Protein AF-A0A1H8A1M0-F1 (afdb_monomer_lite)

Structure (mmCIF, N/CA/C/O backbone):
data_AF-A0A1H8A1M0-F1
#
_entry.id   AF-A0A1H8A1M0-F1
#
loop_
_atom_site.group_PDB
_atom_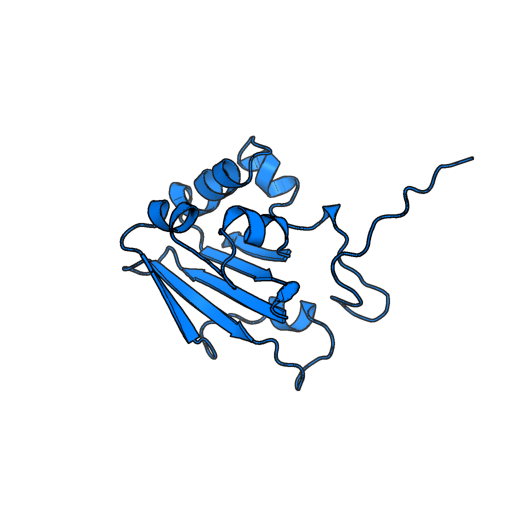site.id
_atom_site.type_symbol
_atom_site.label_atom_id
_atom_site.label_alt_id
_atom_site.label_comp_id
_atom_site.label_asym_id
_atom_site.label_entity_id
_atom_site.label_seq_id
_atom_site.pdbx_PDB_ins_code
_atom_site.Cartn_x
_atom_site.Cartn_y
_atom_site.Cartn_z
_atom_site.occupancy
_atom_site.B_iso_or_equiv
_atom_site.auth_seq_id
_atom_site.auth_comp_id
_atom_site.auth_asym_id
_atom_site.auth_atom_id
_atom_site.pdbx_PDB_model_num
ATOM 1 N N . MET A 1 1 ? -28.128 18.942 15.934 1.00 39.81 1 MET A N 1
ATOM 2 C CA . MET A 1 1 ? -27.815 17.501 15.975 1.00 39.81 1 MET A CA 1
ATOM 3 C C . MET A 1 1 ? -26.618 17.283 15.074 1.00 39.81 1 MET A C 1
ATOM 5 O O . MET A 1 1 ? -26.753 17.388 13.865 1.00 39.81 1 MET A O 1
ATOM 9 N N . THR A 1 2 ? -25.431 17.133 15.651 1.00 43.41 2 THR A N 1
ATOM 10 C CA . THR A 1 2 ? -24.206 16.860 14.895 1.00 43.41 2 THR A CA 1
ATOM 11 C C . THR A 1 2 ? -24.280 15.407 14.443 1.00 43.41 2 THR A C 1
ATOM 13 O O . THR A 1 2 ? -24.241 14.512 15.282 1.00 43.41 2 THR A O 1
ATOM 16 N N . ASN A 1 3 ? -24.449 15.165 13.141 1.00 46.09 3 ASN A N 1
ATOM 17 C CA . ASN A 1 3 ? -24.249 13.837 12.565 1.00 46.09 3 ASN A CA 1
ATOM 18 C C . ASN A 1 3 ? -22.784 13.462 12.815 1.00 46.09 3 ASN A C 1
ATOM 20 O O . ASN A 1 3 ? -21.896 13.921 12.100 1.00 46.09 3 ASN A O 1
ATOM 24 N N . GLN A 1 4 ? -22.514 12.685 13.864 1.00 50.25 4 GLN A N 1
ATOM 25 C CA . GLN A 1 4 ? -21.237 11.995 13.978 1.00 50.25 4 GLN A CA 1
ATOM 26 C C . GLN A 1 4 ? -21.218 10.959 12.859 1.00 50.25 4 GLN A C 1
ATOM 28 O O . GLN A 1 4 ? -21.911 9.946 12.933 1.00 50.25 4 GLN A O 1
ATOM 33 N N . ILE A 1 5 ? -20.473 11.245 11.792 1.00 65.56 5 ILE A N 1
ATOM 34 C CA . ILE A 1 5 ? -20.159 10.250 10.771 1.00 65.56 5 ILE A CA 1
ATOM 35 C C . ILE A 1 5 ? -19.431 9.120 11.498 1.00 65.56 5 ILE A C 1
ATOM 37 O O . ILE A 1 5 ? -18.319 9.298 11.997 1.00 65.56 5 ILE A O 1
ATOM 41 N N . GLN A 1 6 ? -20.090 7.971 11.622 1.00 80.31 6 GLN A N 1
ATOM 42 C CA . GLN A 1 6 ? -19.489 6.789 12.214 1.00 80.31 6 GLN A CA 1
ATOM 43 C C . GLN A 1 6 ? -18.474 6.238 11.210 1.00 80.31 6 GLN A C 1
ATOM 45 O O . GLN A 1 6 ? -18.845 5.596 10.230 1.00 80.31 6 GLN A O 1
ATOM 50 N N . ARG A 1 7 ? -17.189 6.538 11.426 1.00 90.88 7 ARG A N 1
ATOM 51 C CA . ARG A 1 7 ? -16.096 6.014 10.598 1.00 90.88 7 ARG A CA 1
ATOM 52 C C . ARG A 1 7 ? -16.099 4.487 10.665 1.00 90.88 7 ARG A C 1
ATOM 54 O O . ARG A 1 7 ? -16.206 3.909 11.750 1.00 90.88 7 ARG A O 1
ATOM 61 N N . LYS A 1 8 ? -15.978 3.834 9.511 1.00 94.19 8 LYS A N 1
ATOM 62 C CA . LYS A 1 8 ? -15.919 2.374 9.423 1.00 94.19 8 LYS A CA 1
ATOM 63 C C . LYS A 1 8 ? -14.505 1.899 9.746 1.00 94.19 8 LYS A C 1
ATOM 65 O O . LYS A 1 8 ? -13.531 2.410 9.203 1.00 94.19 8 LYS A O 1
ATOM 70 N N . ILE A 1 9 ? -14.404 0.957 10.680 1.00 95.50 9 ILE A N 1
ATOM 71 C CA . ILE A 1 9 ? -13.139 0.343 11.099 1.00 95.50 9 ILE A CA 1
ATOM 72 C C . ILE A 1 9 ? -12.672 -0.594 9.981 1.00 95.50 9 ILE A C 1
ATOM 74 O O . ILE A 1 9 ? -13.403 -1.518 9.631 1.00 95.50 9 ILE A O 1
ATOM 78 N N . ALA A 1 10 ? -11.460 -0.375 9.471 1.00 94.75 10 ALA A N 1
ATOM 79 C CA . ALA A 1 10 ? -10.794 -1.264 8.520 1.00 94.75 10 ALA A CA 1
ATOM 80 C C . ALA A 1 10 ? -9.904 -2.281 9.244 1.00 94.75 10 ALA A C 1
ATOM 82 O O . ALA A 1 10 ? -9.942 -3.471 8.941 1.00 94.75 10 ALA A O 1
ATOM 83 N N . ILE A 1 11 ? -9.150 -1.830 10.256 1.00 94.44 11 ILE A N 1
ATOM 84 C CA . ILE A 1 11 ? -8.273 -2.694 11.050 1.00 94.44 11 ILE A CA 1
ATOM 85 C C . ILE A 1 11 ? -8.468 -2.413 12.536 1.00 94.44 11 ILE A C 1
ATOM 87 O O . ILE A 1 11 ? -8.237 -1.307 13.034 1.00 94.44 11 ILE A O 1
ATOM 91 N N . LYS A 1 12 ? -8.910 -3.436 13.267 1.00 94.06 12 LYS A N 1
ATOM 92 C CA . LYS A 1 12 ? -9.193 -3.331 14.697 1.00 94.06 12 LYS A CA 1
ATOM 93 C C . LYS A 1 12 ? -7.903 -3.386 15.520 1.00 94.06 12 LYS A C 1
ATOM 95 O O . LYS A 1 12 ? -6.976 -4.110 15.183 1.00 94.06 12 LYS A O 1
ATOM 100 N N . ASP A 1 13 ? -7.897 -2.634 16.621 1.00 92.25 13 ASP A N 1
ATOM 101 C CA . ASP A 1 13 ? -6.831 -2.575 17.630 1.00 92.25 13 ASP A CA 1
ATOM 102 C C . ASP A 1 13 ? -5.394 -2.466 17.067 1.00 92.25 13 ASP A C 1
ATOM 104 O O . ASP A 1 13 ? -4.451 -2.982 17.657 1.00 92.25 13 ASP A O 1
ATOM 108 N N . PHE A 1 14 ? -5.210 -1.779 15.934 1.00 93.00 14 PHE A N 1
ATOM 109 C CA . PHE A 1 14 ? -3.943 -1.704 15.197 1.00 93.00 14 PHE A CA 1
ATOM 110 C C . PHE A 1 14 ? -2.765 -1.207 16.047 1.00 93.00 14 PHE A C 1
ATOM 112 O O . PHE A 1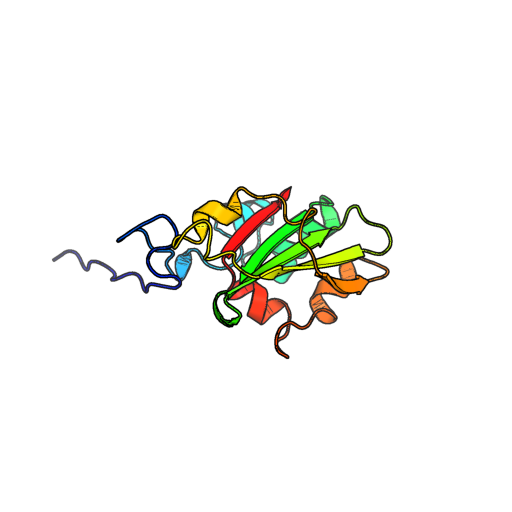 14 ? -1.710 -1.836 16.048 1.00 93.00 14 PHE A O 1
ATOM 119 N N . TYR A 1 15 ? -2.955 -0.118 16.802 1.00 90.75 15 TYR A N 1
ATOM 120 C CA . TYR A 1 15 ? -1.934 0.482 17.682 1.00 90.75 15 TYR A CA 1
ATOM 121 C C . TYR A 1 15 ? -2.155 0.176 19.173 1.00 90.75 15 TYR A C 1
ATOM 123 O O . TYR A 1 15 ? -1.556 0.810 20.045 1.00 90.75 15 TYR A O 1
ATOM 131 N N . GLY A 1 16 ? -3.087 -0.719 19.497 1.00 91.75 16 GLY A N 1
ATOM 132 C CA . GLY A 1 16 ? -3.549 -0.936 20.864 1.00 91.75 16 GLY A CA 1
ATOM 133 C C . GLY A 1 16 ? -5.065 -1.052 20.965 1.00 91.75 16 GLY A C 1
ATOM 134 O O . GLY A 1 16 ? -5.800 -0.679 20.051 1.00 91.75 16 GLY A O 1
ATOM 135 N N . LYS A 1 17 ? -5.552 -1.508 22.122 1.00 92.81 17 LYS A N 1
ATOM 136 C CA . LYS A 1 17 ? -6.990 -1.625 22.406 1.00 92.81 17 LYS A CA 1
ATOM 137 C C . LYS A 1 17 ? -7.722 -0.293 22.168 1.00 92.81 17 LYS A C 1
ATOM 139 O O . LYS A 1 17 ? -7.400 0.713 22.796 1.00 92.81 17 LYS A O 1
ATOM 144 N N . GLY A 1 18 ? -8.717 -0.303 21.282 1.00 92.31 1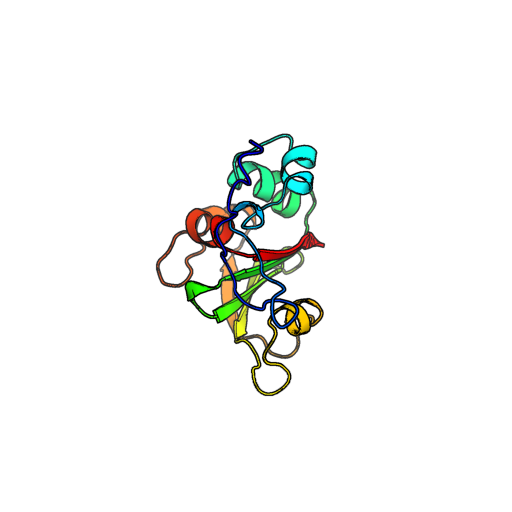8 GLY A N 1
ATOM 145 C CA . GLY A 1 18 ? -9.517 0.859 20.881 1.00 92.31 18 GLY A CA 1
ATOM 146 C C . GLY A 1 18 ? -8.841 1.799 19.875 1.00 92.31 18 GLY A C 1
ATOM 147 O O . GLY A 1 18 ? -9.439 2.801 19.492 1.00 92.31 18 GLY A O 1
ATOM 148 N N . LYS A 1 19 ? -7.609 1.504 19.437 1.00 93.69 19 LYS A N 1
ATOM 149 C CA . LYS A 1 19 ? -6.851 2.324 18.482 1.00 93.69 19 LYS A CA 1
ATOM 150 C C . LYS A 1 19 ? -6.870 1.669 17.104 1.00 93.69 19 LYS A C 1
ATOM 152 O O . LYS A 1 19 ? -6.015 0.849 16.781 1.00 93.69 19 LYS A O 1
ATOM 157 N N . HIS A 1 20 ? -7.901 1.988 16.334 1.00 95.00 20 HIS A N 1
ATOM 158 C CA . HIS A 1 20 ? -8.199 1.388 15.033 1.00 95.00 20 HIS A CA 1
ATOM 159 C C . HIS A 1 20 ? -7.570 2.154 13.866 1.00 95.00 20 HIS A C 1
ATOM 161 O O . HIS A 1 20 ? -7.304 3.348 13.991 1.00 95.00 20 HIS A O 1
ATOM 167 N N . ILE A 1 21 ? -7.425 1.471 12.730 1.00 95.12 21 ILE A N 1
ATOM 168 C CA . ILE A 1 21 ? -7.344 2.103 11.408 1.00 95.12 21 ILE A CA 1
ATOM 169 C C . ILE A 1 21 ? -8.741 2.072 10.793 1.00 95.12 21 ILE A C 1
ATOM 171 O O . ILE A 1 21 ? -9.444 1.058 10.869 1.00 95.12 21 ILE A O 1
ATOM 175 N N . TYR A 1 22 ? -9.155 3.188 10.209 1.00 95.38 22 TYR A N 1
ATOM 176 C CA . TYR A 1 22 ? -10.450 3.350 9.554 1.00 95.38 22 TYR A CA 1
ATOM 177 C C . TYR A 1 22 ? -10.302 3.298 8.026 1.00 95.38 22 TYR A C 1
ATOM 179 O O . TYR A 1 22 ? -9.207 3.466 7.502 1.00 95.38 22 TYR A O 1
ATOM 187 N N . GLU A 1 23 ? -11.396 3.049 7.304 1.00 94.00 23 GLU A N 1
ATOM 188 C CA . GLU A 1 23 ? -11.365 2.886 5.837 1.00 94.00 23 GLU A CA 1
ATOM 189 C C . GLU A 1 23 ? -10.813 4.103 5.085 1.00 94.00 23 GLU A C 1
ATOM 191 O O . GLU A 1 23 ? -10.150 3.946 4.067 1.00 94.00 23 GLU A O 1
ATOM 196 N N . ASP A 1 24 ? -11.030 5.309 5.606 1.00 92.31 24 ASP A N 1
ATOM 197 C CA . ASP A 1 24 ? -10.499 6.563 5.057 1.00 92.31 24 ASP A CA 1
ATOM 198 C C . ASP A 1 24 ? -8.976 6.723 5.243 1.00 92.31 24 ASP A C 1
ATOM 200 O O . ASP A 1 24 ? -8.394 7.674 4.728 1.00 92.31 24 ASP A O 1
ATOM 204 N N . GLN A 1 25 ? -8.329 5.795 5.954 1.00 93.69 25 GLN A N 1
ATOM 205 C CA . GLN A 1 25 ? -6.879 5.735 6.165 1.00 93.69 25 GLN A CA 1
ATOM 206 C C . GLN A 1 25 ? -6.207 4.596 5.381 1.00 93.69 25 GLN A C 1
ATOM 208 O O . GLN A 1 25 ? -5.024 4.336 5.589 1.00 93.69 25 GLN A O 1
ATOM 213 N N . MET A 1 26 ? -6.954 3.884 4.534 1.00 96.25 26 MET A N 1
ATOM 214 C CA . MET A 1 26 ? -6.419 2.815 3.688 1.00 96.25 26 MET A CA 1
ATOM 215 C C . MET A 1 26 ? -5.920 3.377 2.349 1.00 96.25 26 MET A C 1
ATOM 217 O O . MET A 1 26 ? -6.421 4.387 1.845 1.00 96.25 26 MET A O 1
ATOM 221 N N . GLY A 1 27 ? -4.934 2.702 1.763 1.00 97.31 27 GLY A N 1
ATOM 222 C CA . GLY A 1 27 ? -4.212 3.137 0.575 1.00 97.31 27 GLY A CA 1
ATOM 223 C C . GLY A 1 27 ? -3.377 4.388 0.813 1.00 97.31 27 GLY A C 1
ATOM 224 O O . GLY A 1 27 ? -3.029 4.733 1.941 1.00 97.31 27 GLY A O 1
ATOM 225 N N . PHE A 1 28 ? -3.037 5.076 -0.275 1.00 96.94 28 PHE A N 1
ATOM 226 C CA . PHE A 1 28 ? -2.320 6.343 -0.190 1.00 96.94 28 PHE A CA 1
ATOM 227 C C . PHE A 1 28 ? -3.160 7.393 0.547 1.00 96.94 28 PHE A C 1
ATOM 229 O O . PHE A 1 28 ? -4.310 7.655 0.175 1.00 96.94 28 PHE A O 1
ATOM 236 N N . ASP A 1 29 ? -2.586 8.010 1.576 1.00 94.12 29 ASP A N 1
ATOM 237 C CA . ASP A 1 29 ? -3.254 9.059 2.347 1.00 94.12 29 ASP A CA 1
ATOM 238 C C . ASP A 1 29 ? -3.398 10.384 1.563 1.00 94.12 29 ASP A C 1
ATOM 240 O O . ASP A 1 29 ? -2.998 10.518 0.400 1.00 94.12 29 ASP A O 1
ATOM 244 N N . GLU A 1 30 ? -4.023 11.379 2.197 1.00 93.88 30 GLU A N 1
ATOM 245 C CA . GLU A 1 30 ? -4.246 12.700 1.602 1.00 93.88 30 GLU A CA 1
ATOM 246 C C . GLU A 1 30 ? -2.944 13.428 1.245 1.00 93.88 30 GLU A C 1
ATOM 248 O O . GLU A 1 30 ? -2.914 14.154 0.248 1.00 93.88 30 GLU A O 1
ATOM 253 N N . GLN A 1 31 ? -1.873 13.226 2.016 1.00 94.00 31 GLN A N 1
ATOM 254 C CA . GLN A 1 31 ? -0.586 13.857 1.751 1.00 94.00 31 GLN A CA 1
ATOM 255 C C . GLN A 1 31 ? 0.021 13.288 0.468 1.00 94.00 31 GLN A C 1
ATOM 257 O O . GLN A 1 31 ? 0.319 14.055 -0.450 1.00 94.00 31 GLN A O 1
ATOM 262 N N . HIS A 1 32 ? 0.103 11.961 0.348 1.00 95.62 32 HIS A N 1
ATOM 263 C CA . HIS A 1 32 ? 0.639 11.311 -0.848 1.00 95.62 32 HIS A CA 1
ATOM 264 C C . HIS A 1 32 ? -0.145 11.702 -2.108 1.00 95.62 32 HIS A C 1
ATOM 266 O O . HIS A 1 32 ? 0.447 12.006 -3.147 1.00 95.62 32 HIS A O 1
ATOM 272 N N . LYS A 1 33 ? -1.482 11.737 -2.009 1.00 96.44 33 LYS A N 1
ATOM 273 C CA . LYS A 1 33 ? -2.386 12.172 -3.088 1.00 96.44 33 LYS A CA 1
ATOM 274 C C . LYS A 1 33 ? -2.162 13.634 -3.478 1.00 96.44 33 LYS A C 1
ATOM 276 O O . LYS A 1 33 ? -2.141 13.965 -4.664 1.00 96.44 33 LYS A O 1
ATOM 281 N N . SER A 1 34 ? -1.986 14.510 -2.489 1.00 97.12 34 SER A N 1
ATOM 282 C CA . SER A 1 34 ? -1.715 15.936 -2.693 1.00 97.12 34 SER A CA 1
ATOM 283 C C . SER A 1 34 ? -0.377 16.164 -3.402 1.00 97.12 34 SER A C 1
ATOM 285 O O . SER A 1 34 ? -0.321 16.893 -4.395 1.00 97.12 34 SER A O 1
ATOM 287 N N . GLU A 1 35 ? 0.683 15.489 -2.956 1.00 96.38 35 GLU A N 1
ATOM 288 C CA . GLU A 1 35 ? 2.027 15.577 -3.540 1.00 96.38 35 GLU A CA 1
ATOM 289 C C . GLU A 1 35 ? 2.045 15.097 -4.998 1.00 96.38 35 GLU A C 1
ATOM 291 O O . GLU A 1 35 ? 2.556 15.793 -5.879 1.00 96.38 35 GLU A O 1
ATOM 296 N N . ALA A 1 36 ? 1.375 13.975 -5.279 1.00 96.75 36 ALA A N 1
ATOM 297 C CA . ALA A 1 36 ? 1.199 13.453 -6.632 1.00 96.75 36 ALA A CA 1
ATOM 298 C C . ALA A 1 36 ? 0.185 14.247 -7.480 1.00 96.75 36 ALA A C 1
ATOM 300 O O . ALA A 1 36 ? 0.072 14.020 -8.687 1.00 96.75 36 ALA A O 1
ATOM 301 N N . ARG A 1 37 ? -0.568 15.171 -6.865 1.00 97.62 37 ARG A N 1
ATOM 302 C CA . ARG A 1 37 ? -1.683 15.921 -7.471 1.00 97.62 37 ARG A CA 1
ATOM 303 C C . ARG A 1 37 ? -2.727 15.012 -8.122 1.00 97.62 37 ARG A C 1
ATOM 305 O O . ARG A 1 37 ? -3.267 15.337 -9.181 1.00 97.62 37 ARG A O 1
ATOM 312 N N . SER A 1 38 ? -3.010 13.871 -7.499 1.00 97.19 38 SER A N 1
ATOM 313 C CA . SER A 1 38 ? -3.933 12.874 -8.034 1.00 97.19 38 SER A CA 1
ATOM 314 C C . SER A 1 38 ? -4.642 12.096 -6.932 1.00 97.19 38 SER A C 1
ATOM 316 O O . SER A 1 38 ? -4.064 11.777 -5.900 1.00 97.1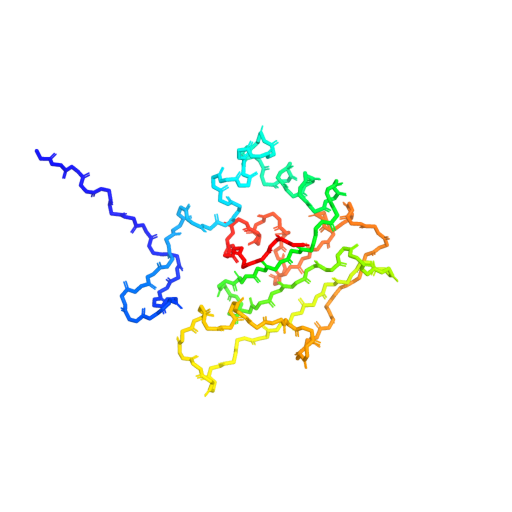9 38 SER A O 1
ATOM 318 N N . LEU A 1 39 ? -5.903 11.748 -7.188 1.00 95.19 39 LEU A N 1
ATOM 319 C CA . LEU A 1 39 ? -6.675 10.809 -6.368 1.00 95.19 39 LEU A CA 1
ATOM 320 C C . LEU A 1 39 ? -6.603 9.370 -6.906 1.00 95.19 39 LEU A C 1
ATOM 322 O O . LEU A 1 39 ? -7.107 8.454 -6.262 1.00 95.19 39 LEU A O 1
ATOM 326 N N . VAL A 1 40 ? -6.005 9.168 -8.084 1.00 97.06 40 VAL A N 1
ATOM 327 C CA . VAL A 1 40 ? -5.870 7.857 -8.728 1.00 97.06 40 VAL A CA 1
ATOM 328 C C . VAL A 1 40 ? -4.640 7.159 -8.162 1.00 97.06 40 VAL A C 1
ATOM 330 O O . VAL A 1 40 ? -3.526 7.641 -8.360 1.00 97.06 40 VAL A O 1
ATOM 333 N N . ALA A 1 41 ? -4.829 6.014 -7.500 1.00 97.06 41 ALA A N 1
ATOM 334 C CA . ALA A 1 41 ? -3.758 5.286 -6.817 1.00 97.06 41 ALA A CA 1
ATOM 335 C C . ALA A 1 41 ? -2.566 4.973 -7.738 1.00 97.06 41 ALA A C 1
ATOM 337 O O . ALA A 1 41 ? -1.423 5.149 -7.323 1.00 97.06 41 ALA A O 1
ATOM 338 N N . ARG A 1 42 ? -2.828 4.621 -9.008 1.00 98.12 42 ARG A N 1
ATOM 339 C CA . ARG A 1 42 ? -1.779 4.410 -10.018 1.00 98.12 42 ARG A CA 1
ATOM 340 C C . ARG A 1 42 ? -0.894 5.636 -10.180 1.00 98.12 42 ARG A C 1
ATOM 342 O O . ARG A 1 42 ? 0.319 5.525 -10.156 1.00 98.12 42 ARG A O 1
ATOM 349 N N . GLU A 1 43 ? -1.479 6.820 -10.311 1.00 98.25 43 GLU A N 1
ATOM 350 C CA . GLU A 1 43 ? -0.706 8.052 -10.497 1.00 98.25 43 GLU A CA 1
ATOM 351 C C . GLU A 1 43 ? 0.078 8.441 -9.238 1.00 98.25 43 GLU A C 1
ATOM 353 O O . GLU A 1 43 ? 1.180 8.977 -9.348 1.00 98.25 43 GLU A O 1
ATOM 358 N N . VAL A 1 44 ? -0.450 8.123 -8.051 1.00 98.12 44 VAL A N 1
ATOM 359 C CA . VAL A 1 44 ? 0.270 8.312 -6.785 1.00 98.12 44 VAL A CA 1
ATOM 360 C C . VAL A 1 44 ? 1.473 7.368 -6.691 1.00 98.12 44 VAL A C 1
ATOM 362 O O . VAL A 1 44 ? 2.577 7.823 -6.398 1.00 98.12 44 VAL A O 1
ATOM 365 N N . PHE A 1 45 ? 1.296 6.087 -7.032 1.00 98.06 45 PHE A N 1
ATOM 366 C CA . PHE A 1 45 ? 2.386 5.111 -7.122 1.00 98.06 45 PHE A CA 1
ATOM 367 C C . PHE A 1 45 ? 3.445 5.532 -8.144 1.00 98.06 45 PHE A C 1
ATOM 369 O O . PHE A 1 45 ? 4.627 5.584 -7.821 1.00 98.06 45 PHE A O 1
ATOM 376 N N . ARG A 1 46 ? 3.030 5.923 -9.354 1.00 97.69 46 ARG A N 1
ATOM 377 C CA . ARG A 1 46 ? 3.941 6.409 -10.400 1.00 97.69 46 ARG A CA 1
ATOM 378 C C . ARG A 1 46 ? 4.752 7.616 -9.942 1.00 97.69 46 ARG A C 1
ATOM 380 O O . ARG A 1 46 ? 5.917 7.757 -10.297 1.00 97.69 46 ARG A O 1
ATOM 387 N N . TYR A 1 47 ? 4.140 8.533 -9.198 1.00 97.94 47 TYR A N 1
ATOM 388 C CA . TYR A 1 47 ? 4.854 9.694 -8.683 1.00 97.94 47 TYR A CA 1
ATOM 389 C C . TYR A 1 47 ? 5.895 9.293 -7.633 1.00 97.94 47 TYR A C 1
ATOM 391 O O . TYR A 1 47 ? 7.067 9.616 -7.791 1.00 97.94 47 TYR A O 1
ATOM 399 N N . HIS A 1 48 ? 5.485 8.567 -6.598 1.00 97.44 48 HIS A N 1
ATOM 400 C CA . HIS A 1 48 ? 6.350 8.282 -5.455 1.00 97.44 48 HIS A CA 1
ATOM 401 C C . HIS A 1 48 ? 7.344 7.153 -5.699 1.00 97.44 48 HIS A C 1
ATOM 403 O O . HIS A 1 48 ? 8.531 7.291 -5.432 1.00 97.44 48 HIS A O 1
ATOM 409 N N . VAL A 1 49 ? 6.877 6.037 -6.238 1.00 96.50 49 VAL A N 1
ATOM 410 C CA . VAL A 1 49 ? 7.693 4.834 -6.389 1.00 96.50 49 VAL A CA 1
ATOM 411 C C . VAL A 1 49 ? 8.483 4.916 -7.691 1.00 96.50 49 VAL A C 1
ATOM 413 O O . VAL A 1 49 ? 9.708 4.907 -7.661 1.00 96.50 49 VAL A O 1
ATOM 416 N N . GLU A 1 50 ? 7.823 5.103 -8.839 1.00 95.06 50 GLU A N 1
ATOM 417 C CA . GLU A 1 50 ? 8.526 5.079 -10.134 1.00 95.06 50 GLU A CA 1
ATOM 418 C C . GLU A 1 50 ? 9.409 6.317 -10.368 1.00 95.06 50 GLU A C 1
ATOM 420 O O . GLU A 1 50 ? 10.549 6.184 -10.809 1.00 95.06 50 GLU A O 1
ATOM 425 N N . LYS A 1 51 ? 8.898 7.533 -10.111 1.00 95.12 51 LYS A N 1
ATOM 426 C CA . LYS A 1 51 ? 9.631 8.775 -10.428 1.00 95.12 51 LYS A CA 1
ATOM 427 C C . LYS A 1 51 ? 10.593 9.215 -9.333 1.00 95.12 51 LYS A C 1
ATOM 429 O O . LYS A 1 51 ? 11.691 9.656 -9.668 1.00 95.12 51 LYS A O 1
ATOM 434 N N . LEU A 1 52 ? 10.179 9.178 -8.064 1.00 95.31 52 LEU A N 1
ATOM 435 C CA . LEU A 1 52 ? 11.064 9.557 -6.954 1.00 95.31 52 LEU A CA 1
ATOM 436 C C . LEU A 1 52 ? 11.991 8.416 -6.527 1.00 95.31 52 LEU A C 1
ATOM 438 O O . LEU A 1 52 ? 12.999 8.684 -5.880 1.00 95.31 52 LEU A O 1
ATOM 442 N N . GLY A 1 53 ? 11.705 7.180 -6.942 1.00 94.25 53 GLY A N 1
ATOM 443 C CA . GLY A 1 53 ? 12.569 6.039 -6.669 1.00 94.25 53 GLY A CA 1
ATOM 444 C C . GLY A 1 53 ? 12.364 5.422 -5.287 1.00 94.25 53 GLY A C 1
ATOM 445 O O . GLY A 1 53 ? 13.238 4.688 -4.845 1.00 94.25 53 GLY A O 1
ATOM 446 N N . LEU A 1 54 ? 11.258 5.738 -4.605 1.00 94.94 54 LEU A N 1
ATOM 447 C CA . LEU A 1 54 ? 11.029 5.304 -3.228 1.00 94.94 54 LEU A CA 1
ATOM 448 C C . LEU A 1 54 ? 10.668 3.818 -3.159 1.00 94.94 54 LEU A C 1
ATOM 450 O O . LEU A 1 54 ? 9.996 3.286 -4.046 1.00 94.94 54 LEU A O 1
ATOM 454 N N . ASN A 1 55 ? 11.062 3.180 -2.067 1.00 94.00 55 ASN A N 1
ATOM 455 C CA . ASN A 1 55 ? 10.596 1.869 -1.652 1.00 94.00 55 ASN A CA 1
ATOM 456 C C . ASN A 1 55 ? 9.204 1.992 -1.024 1.00 94.00 55 ASN A C 1
ATOM 458 O O . ASN A 1 55 ? 8.834 3.030 -0.472 1.00 94.00 55 ASN A O 1
ATOM 462 N N . LEU A 1 56 ? 8.402 0.933 -1.126 1.00 94.94 56 LEU A N 1
ATOM 463 C CA . LEU A 1 56 ? 7.014 0.933 -0.662 1.00 94.94 56 LEU A CA 1
ATOM 464 C C . LEU A 1 56 ? 6.753 -0.245 0.271 1.00 94.94 56 LEU A C 1
ATOM 466 O O . LEU A 1 56 ? 6.757 -1.392 -0.165 1.00 94.94 56 LEU A O 1
ATOM 470 N N . GLY A 1 57 ? 6.454 0.051 1.535 1.00 94.00 57 GLY A N 1
ATOM 471 C CA . GLY A 1 57 ? 6.030 -0.920 2.541 1.00 94.00 57 GLY A CA 1
ATOM 472 C C . GLY A 1 57 ? 4.545 -0.781 2.870 1.00 94.00 57 GLY A C 1
ATOM 473 O O . GLY A 1 57 ? 4.054 0.323 3.121 1.00 94.00 57 GLY A O 1
ATOM 474 N N . PHE A 1 58 ? 3.814 -1.892 2.914 1.00 95.19 58 PHE A N 1
ATOM 475 C CA . PHE A 1 58 ? 2.387 -1.891 3.238 1.00 95.19 58 PHE A CA 1
ATOM 476 C C . PHE A 1 58 ? 1.939 -3.163 3.963 1.00 95.19 58 PHE A C 1
ATOM 478 O O . PHE A 1 58 ? 2.516 -4.236 3.811 1.00 95.19 58 PHE A O 1
ATOM 485 N N . TYR A 1 59 ? 0.876 -3.048 4.756 1.00 94.69 59 TYR A N 1
ATOM 486 C CA . TYR A 1 59 ? 0.205 -4.170 5.410 1.00 94.69 59 TYR A CA 1
ATOM 487 C C . TYR A 1 59 ? -1.137 -4.436 4.735 1.00 94.69 59 TYR A C 1
ATOM 489 O O . TYR A 1 59 ? -1.966 -3.526 4.656 1.00 94.69 59 TYR A O 1
ATOM 497 N N . TYR A 1 60 ? -1.372 -5.676 4.302 1.00 95.94 60 TYR A N 1
ATOM 498 C CA . TYR A 1 60 ? -2.622 -6.092 3.668 1.00 95.94 60 TYR A CA 1
ATOM 499 C C . TYR A 1 60 ? -3.458 -6.938 4.649 1.00 95.94 60 TYR A C 1
ATOM 501 O O . TYR A 1 60 ? -3.141 -8.107 4.894 1.00 95.94 60 TYR A O 1
ATOM 509 N N . PRO A 1 61 ? -4.534 -6.381 5.241 1.00 95.00 61 PRO A N 1
ATOM 510 C CA . PRO A 1 61 ? -5.325 -7.064 6.265 1.00 95.00 61 PRO A CA 1
ATOM 511 C C . PRO A 1 61 ? -5.929 -8.415 5.847 1.00 95.00 61 PRO A C 1
ATOM 513 O O . PRO A 1 61 ? -5.943 -9.311 6.691 1.00 95.00 61 PRO A O 1
ATOM 516 N N . PRO A 1 62 ? -6.414 -8.615 4.602 1.00 94.94 62 PRO A N 1
ATOM 517 C CA . PRO A 1 62 ? -6.976 -9.898 4.178 1.00 94.94 62 PRO A CA 1
ATOM 518 C C . PRO A 1 62 ? -6.024 -11.089 4.324 1.00 94.94 62 PRO A C 1
ATOM 520 O O . PRO A 1 62 ? -6.484 -12.182 4.647 1.00 94.94 62 PRO A O 1
ATOM 523 N N . THR A 1 63 ? -4.715 -10.881 4.149 1.00 93.69 63 THR A N 1
ATOM 524 C CA . THR A 1 63 ? -3.692 -11.928 4.311 1.00 93.69 63 THR A CA 1
ATOM 525 C C . THR A 1 63 ? -2.939 -11.839 5.643 1.00 93.69 63 THR A C 1
ATOM 527 O O . THR A 1 63 ? -2.051 -12.650 5.888 1.00 93.69 63 THR A O 1
ATOM 530 N N . ASP A 1 64 ? -3.271 -10.877 6.516 1.00 92.44 64 ASP A N 1
ATOM 531 C CA . ASP A 1 64 ? -2.568 -10.587 7.781 1.00 92.44 64 ASP A CA 1
ATOM 532 C C . ASP A 1 64 ? -1.038 -10.498 7.619 1.00 92.44 64 ASP A C 1
ATOM 534 O O . ASP A 1 64 ? -0.271 -11.017 8.434 1.00 92.44 64 ASP A O 1
ATOM 538 N N . THR A 1 65 ? -0.590 -9.863 6.535 1.00 92.19 65 THR A N 1
ATOM 539 C CA . THR A 1 65 ? 0.801 -9.934 6.079 1.00 92.19 65 THR A CA 1
ATOM 540 C C . THR A 1 65 ? 1.317 -8.569 5.621 1.00 92.19 65 THR A C 1
ATOM 542 O O . THR A 1 65 ? 0.569 -7.756 5.071 1.00 92.19 65 THR A O 1
ATOM 545 N N . PHE A 1 66 ? 2.602 -8.314 5.873 1.00 92.75 66 PHE A N 1
ATOM 546 C CA . PHE A 1 66 ? 3.328 -7.154 5.365 1.00 92.75 66 PHE A CA 1
ATOM 547 C C . PHE A 1 66 ? 4.006 -7.482 4.037 1.00 92.75 66 PHE A C 1
ATOM 549 O O . PHE A 1 66 ? 4.428 -8.616 3.798 1.00 92.75 66 PHE A O 1
ATOM 556 N N . TYR A 1 67 ? 4.129 -6.470 3.191 1.00 93.56 67 TYR A N 1
ATOM 557 C CA . TYR A 1 67 ? 4.769 -6.544 1.889 1.00 93.56 67 TYR A CA 1
ATOM 558 C C . TYR A 1 67 ? 5.668 -5.330 1.699 1.00 93.56 67 TYR A C 1
ATOM 560 O O . TYR A 1 67 ? 5.347 -4.236 2.172 1.00 93.56 67 TYR A O 1
ATOM 568 N N . ALA A 1 68 ? 6.767 -5.529 0.983 1.00 93.31 68 ALA A N 1
ATOM 569 C CA . ALA A 1 68 ? 7.696 -4.470 0.629 1.00 93.31 68 ALA A CA 1
ATOM 570 C C . ALA A 1 68 ? 8.090 -4.589 -0.843 1.00 93.31 68 ALA A C 1
ATOM 572 O O . ALA A 1 68 ? 8.346 -5.689 -1.328 1.00 93.31 68 ALA A O 1
ATOM 573 N N . ILE A 1 69 ? 8.118 -3.457 -1.541 1.00 94.75 69 ILE A N 1
ATOM 574 C CA . ILE A 1 69 ? 8.644 -3.318 -2.899 1.00 94.75 69 ILE A CA 1
ATOM 575 C C . ILE A 1 69 ? 9.930 -2.502 -2.792 1.00 94.75 69 ILE A C 1
ATOM 577 O O . ILE A 1 69 ? 9.878 -1.318 -2.449 1.00 94.75 69 ILE A O 1
ATOM 581 N N . TYR A 1 70 ? 11.058 -3.140 -3.094 1.00 92.81 70 TYR A N 1
ATOM 582 C CA . TYR A 1 70 ? 12.380 -2.523 -3.102 1.00 92.81 70 TYR A CA 1
ATOM 583 C C . TYR A 1 70 ? 12.730 -2.099 -4.526 1.00 92.81 70 TYR A C 1
ATOM 585 O O . TYR A 1 70 ? 13.173 -2.898 -5.355 1.00 92.81 70 TYR A O 1
ATOM 593 N N . ASN A 1 71 ? 12.473 -0.829 -4.824 1.00 90.81 71 ASN A N 1
ATOM 594 C CA . ASN A 1 71 ? 12.788 -0.200 -6.100 1.00 90.81 71 ASN A CA 1
ATOM 595 C C . ASN A 1 71 ? 14.273 0.174 -6.218 1.00 90.81 71 ASN A C 1
ATOM 597 O O . ASN A 1 71 ? 14.744 0.489 -7.304 1.00 90.81 71 ASN A O 1
ATOM 601 N N . ASP A 1 72 ? 15.047 0.154 -5.143 1.00 88.44 72 ASP A N 1
ATOM 602 C CA . ASP A 1 72 ? 16.504 0.300 -5.194 1.00 88.44 72 ASP A CA 1
ATOM 603 C C . ASP A 1 72 ? 17.228 -1.007 -5.574 1.00 88.44 72 ASP A C 1
ATOM 605 O O . ASP A 1 72 ? 18.370 -0.966 -6.042 1.00 88.44 72 ASP A O 1
ATOM 609 N N . ALA A 1 73 ? 16.551 -2.155 -5.475 1.00 86.88 73 ALA A N 1
ATOM 610 C CA . ALA A 1 73 ? 17.051 -3.445 -5.942 1.00 86.88 73 ALA A CA 1
ATOM 611 C C . ALA A 1 73 ? 17.026 -3.566 -7.482 1.00 86.88 73 ALA A C 1
ATOM 613 O O . ALA A 1 73 ? 16.196 -2.971 -8.177 1.00 86.88 73 ALA A O 1
ATOM 614 N N . ARG A 1 74 ? 17.965 -4.335 -8.050 1.00 91.31 74 ARG A N 1
ATOM 615 C CA . ARG A 1 74 ? 18.018 -4.657 -9.490 1.00 91.31 74 ARG A CA 1
ATOM 616 C C . ARG A 1 74 ? 18.266 -6.165 -9.671 1.00 91.31 74 ARG A C 1
ATOM 618 O O . ARG A 1 74 ? 19.406 -6.586 -9.455 1.00 91.31 74 ARG A O 1
ATOM 625 N N . PRO A 1 75 ? 17.261 -6.970 -10.087 1.00 94.00 75 PRO A N 1
ATOM 626 C CA . PRO A 1 75 ? 15.876 -6.594 -10.441 1.00 94.00 75 PRO A CA 1
ATOM 627 C C . PRO A 1 75 ? 15.091 -6.015 -9.251 1.00 94.00 75 PRO A C 1
ATOM 629 O O . PRO A 1 75 ? 15.531 -6.153 -8.116 1.00 94.00 75 PRO A O 1
ATOM 632 N N . VAL A 1 76 ? 13.953 -5.359 -9.501 1.00 96.19 76 VAL A N 1
ATOM 633 C CA . VAL A 1 76 ? 13.053 -4.889 -8.431 1.00 96.19 76 VAL A CA 1
ATOM 634 C C . VAL A 1 76 ? 12.551 -6.103 -7.657 1.00 96.19 76 VAL A C 1
ATOM 636 O O . VAL A 1 76 ? 12.053 -7.055 -8.262 1.00 96.19 76 VAL A O 1
ATOM 639 N N . GLU A 1 77 ? 12.658 -6.070 -6.332 1.00 95.19 77 GLU A N 1
ATOM 640 C CA . GLU A 1 77 ? 12.315 -7.199 -5.466 1.00 95.19 77 GLU A CA 1
ATOM 641 C C . GLU A 1 77 ? 11.046 -6.909 -4.665 1.00 95.19 77 GLU A C 1
ATOM 643 O O . GLU A 1 77 ? 10.865 -5.816 -4.124 1.00 95.19 77 GLU A O 1
ATOM 648 N N . VAL A 1 78 ? 10.159 -7.904 -4.581 1.00 94.75 78 VAL A N 1
ATOM 649 C CA . VAL A 1 78 ? 8.963 -7.843 -3.740 1.00 94.75 78 VAL A CA 1
ATOM 650 C C . VAL A 1 78 ? 9.043 -8.925 -2.682 1.00 94.75 78 VAL A C 1
ATOM 652 O O . VAL A 1 78 ? 9.072 -10.120 -2.995 1.00 94.75 78 VAL A O 1
ATOM 655 N N . TYR A 1 79 ? 9.030 -8.500 -1.428 1.00 92.69 79 TYR A N 1
ATOM 656 C CA . TYR A 1 79 ? 9.128 -9.371 -0.270 1.00 92.69 79 TYR A CA 1
ATOM 657 C C . TYR A 1 79 ? 7.833 -9.410 0.525 1.00 92.69 79 TYR A C 1
ATOM 659 O O . TYR A 1 79 ? 6.960 -8.544 0.408 1.00 92.69 79 TYR A O 1
ATOM 667 N N . THR A 1 80 ? 7.720 -10.445 1.350 1.00 91.62 80 THR A N 1
ATOM 668 C CA . THR A 1 80 ? 6.636 -10.590 2.304 1.00 91.62 80 THR A CA 1
ATOM 669 C C . THR A 1 80 ? 7.142 -11.008 3.676 1.00 91.62 80 THR A C 1
ATOM 671 O O . THR A 1 80 ? 8.013 -11.872 3.795 1.00 91.62 80 THR A O 1
ATOM 674 N N . MET A 1 81 ? 6.511 -10.440 4.703 1.00 87.25 81 MET A N 1
ATOM 675 C CA . MET A 1 81 ? 6.753 -10.749 6.103 1.00 87.25 81 MET A CA 1
ATOM 676 C C . MET A 1 81 ? 5.410 -11.012 6.797 1.00 87.25 81 MET A C 1
ATOM 678 O O . MET A 1 81 ? 4.632 -10.078 7.036 1.00 87.25 81 MET A O 1
ATOM 682 N N . PRO A 1 82 ? 5.104 -12.272 7.151 1.00 87.12 82 PRO A N 1
ATOM 683 C CA . PRO A 1 82 ? 3.939 -12.581 7.964 1.00 87.12 82 PRO A CA 1
ATOM 684 C C . PRO A 1 82 ? 3.979 -11.827 9.294 1.00 87.12 82 PRO A C 1
ATOM 686 O O . PRO A 1 82 ? 5.038 -11.576 9.878 1.00 87.12 82 PRO A O 1
ATOM 689 N N . ARG A 1 83 ? 2.805 -11.486 9.815 1.00 86.69 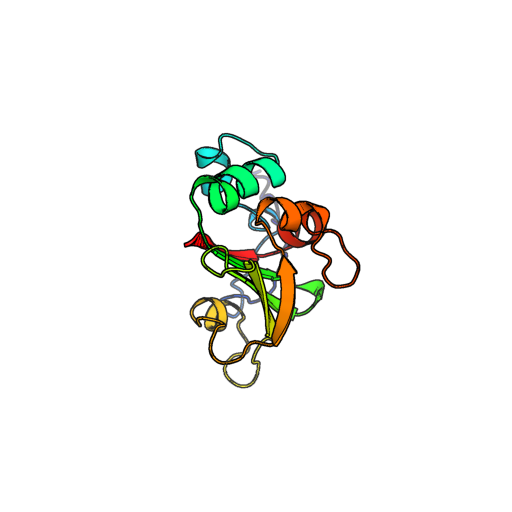83 ARG A N 1
ATOM 690 C CA . ARG A 1 83 ? 2.704 -10.826 11.112 1.00 86.69 83 ARG A CA 1
ATOM 691 C C . ARG A 1 83 ? 3.237 -11.713 12.254 1.00 86.69 83 ARG A C 1
ATOM 693 O O . ARG A 1 83 ? 2.725 -12.810 12.485 1.00 86.69 83 ARG A O 1
ATOM 700 N N . ASP A 1 84 ? 4.179 -11.206 13.055 1.00 85.62 84 ASP A N 1
ATOM 701 C CA . ASP A 1 84 ? 4.708 -11.898 14.240 1.00 85.62 84 ASP A CA 1
ATOM 702 C C . ASP A 1 84 ? 3.871 -11.611 15.494 1.00 85.62 84 ASP A C 1
ATOM 704 O O . ASP A 1 84 ? 4.112 -10.687 16.277 1.00 85.62 84 ASP A O 1
ATOM 708 N N . ARG A 1 85 ? 2.892 -12.483 15.732 1.00 86.50 85 ARG A N 1
ATOM 709 C CA . ARG A 1 85 ? 2.006 -12.423 16.904 1.00 86.50 85 ARG A CA 1
ATOM 710 C C . ARG A 1 85 ? 2.686 -12.808 18.220 1.00 86.50 85 ARG A C 1
ATOM 712 O O . ARG A 1 85 ? 2.104 -12.601 19.278 1.00 86.50 85 ARG A O 1
ATOM 719 N N . ARG A 1 86 ? 3.905 -13.360 18.199 1.00 84.06 86 ARG A N 1
ATOM 720 C CA . ARG A 1 86 ? 4.622 -13.735 19.434 1.00 84.06 86 ARG A CA 1
ATOM 721 C C . ARG A 1 86 ? 5.156 -12.513 20.172 1.00 84.06 86 ARG A C 1
ATOM 723 O O . ARG A 1 86 ? 5.356 -12.577 21.381 1.00 84.06 86 ARG A O 1
ATOM 730 N N . ARG A 1 87 ? 5.424 -11.426 19.440 1.00 78.56 87 ARG A N 1
ATOM 731 C CA . ARG A 1 87 ? 5.978 -10.184 19.993 1.00 78.56 87 ARG A CA 1
ATOM 732 C C . ARG A 1 87 ? 4.894 -9.197 20.408 1.00 78.56 87 ARG A C 1
ATOM 734 O O . ARG A 1 87 ? 5.068 -8.511 21.411 1.00 78.56 87 ARG A O 1
ATOM 741 N N . SER A 1 88 ? 3.790 -9.124 19.661 1.00 84.38 88 SER A N 1
ATOM 742 C CA . SER A 1 88 ? 2.686 -8.210 19.962 1.00 84.38 88 SER A CA 1
ATOM 743 C C . SER A 1 88 ? 1.371 -8.603 19.279 1.00 84.38 88 SER A C 1
ATOM 745 O O . SER A 1 88 ? 1.333 -8.983 18.107 1.00 84.38 88 SER A O 1
ATOM 747 N N . ASP A 1 89 ? 0.262 -8.385 19.988 1.00 84.31 89 ASP A N 1
ATOM 748 C CA . ASP A 1 89 ? -1.098 -8.444 19.439 1.00 84.31 89 ASP A CA 1
ATOM 749 C C . ASP A 1 89 ? -1.491 -7.180 18.650 1.00 84.31 89 ASP A C 1
ATOM 751 O O . ASP A 1 89 ? -2.600 -7.107 18.112 1.00 84.31 89 ASP A O 1
ATOM 755 N N . PHE A 1 90 ? -0.599 -6.195 18.518 1.00 87.56 90 PHE A N 1
ATOM 756 C CA . PHE A 1 90 ? -0.846 -4.940 17.801 1.00 87.56 90 PHE A CA 1
ATOM 757 C C . PHE A 1 90 ? 0.041 -4.834 16.556 1.00 87.56 90 PHE A C 1
ATOM 759 O O . PHE A 1 90 ? 1.262 -4.933 16.651 1.00 87.56 90 PHE A O 1
ATOM 766 N N . ILE A 1 91 ? -0.583 -4.621 15.394 1.00 88.00 91 ILE A N 1
ATOM 767 C CA . ILE A 1 91 ? 0.074 -4.604 14.071 1.00 88.00 91 ILE A CA 1
ATOM 768 C C . ILE A 1 91 ? 1.072 -3.450 13.970 1.00 88.00 91 ILE A C 1
ATOM 770 O O . ILE A 1 91 ? 2.164 -3.622 13.434 1.00 88.00 91 ILE A O 1
ATOM 774 N N . GLY A 1 92 ? 0.724 -2.297 14.547 1.00 83.69 92 GLY A N 1
ATOM 775 C CA . GLY A 1 92 ? 1.546 -1.091 14.509 1.00 83.69 92 GLY A CA 1
ATOM 776 C C . GLY A 1 92 ? 2.949 -1.278 15.083 1.00 83.69 92 GLY A C 1
ATOM 777 O O . GLY A 1 92 ? 3.853 -0.563 14.680 1.00 83.69 92 GLY A O 1
ATOM 778 N N . TRP A 1 93 ? 3.160 -2.266 15.959 1.00 84.12 93 TRP A N 1
ATOM 779 C CA . TRP A 1 93 ? 4.490 -2.582 16.483 1.00 84.12 93 TRP A CA 1
ATOM 780 C C . TRP A 1 93 ? 5.449 -3.089 15.390 1.00 84.12 93 TRP A C 1
ATOM 782 O O . TRP A 1 93 ? 6.626 -2.754 15.395 1.00 84.12 93 TRP A O 1
ATOM 792 N N . GLN A 1 94 ? 4.946 -3.868 14.428 1.00 83.25 94 GLN A N 1
ATOM 793 C CA . GLN A 1 94 ? 5.761 -4.419 13.341 1.00 83.25 94 GLN A CA 1
ATOM 794 C C . GLN A 1 94 ? 5.924 -3.435 12.173 1.00 83.25 94 GLN A C 1
ATOM 796 O O . GLN A 1 94 ? 6.800 -3.625 11.343 1.00 83.25 94 GLN A O 1
ATOM 801 N N . CYS A 1 95 ? 5.145 -2.347 12.144 1.00 78.12 95 CYS A N 1
ATOM 802 C CA . CYS A 1 95 ? 5.327 -1.255 11.181 1.00 78.12 95 CYS A CA 1
ATOM 803 C C . CYS A 1 95 ? 6.669 -0.524 11.351 1.00 78.12 95 CYS A C 1
ATOM 805 O O . CYS A 1 95 ? 7.141 0.115 10.421 1.00 78.12 95 CYS A O 1
ATOM 807 N N . GLU A 1 96 ? 7.266 -0.607 12.541 1.00 69.06 96 GLU A N 1
ATOM 808 C CA . GLU A 1 96 ? 8.574 -0.023 12.854 1.00 69.06 96 GLU A CA 1
ATOM 809 C C . GLU A 1 96 ? 9.738 -0.988 12.558 1.00 69.06 96 GLU A C 1
ATOM 811 O O . GLU A 1 96 ? 10.898 -0.626 12.740 1.00 69.06 96 GLU A O 1
ATOM 816 N N . CYS A 1 97 ? 9.446 -2.225 12.138 1.00 62.03 97 CYS A N 1
ATOM 817 C CA . CYS A 1 97 ? 10.457 -3.224 11.802 1.00 62.03 97 CYS A CA 1
ATOM 818 C C . CYS A 1 97 ? 10.743 -3.188 10.296 1.00 62.03 97 CYS A C 1
ATOM 820 O O . CYS A 1 97 ? 9.816 -3.307 9.497 1.00 62.03 97 CYS A O 1
ATOM 822 N N . ASP A 1 98 ? 12.018 -3.064 9.921 1.00 60.19 98 ASP A N 1
ATOM 823 C CA . ASP A 1 98 ? 12.465 -3.264 8.539 1.00 60.19 98 ASP A CA 1
ATOM 824 C C . ASP A 1 98 ? 12.269 -4.749 8.164 1.00 60.19 98 ASP A C 1
ATOM 826 O O . ASP A 1 98 ? 12.798 -5.615 8.874 1.00 60.19 98 ASP A O 1
ATOM 830 N N . PRO A 1 99 ? 11.478 -5.076 7.125 1.00 53.38 99 PRO A N 1
ATOM 831 C CA . PRO A 1 99 ? 11.186 -6.457 6.741 1.00 53.38 99 PRO A CA 1
ATOM 832 C C . PRO A 1 99 ? 12.435 -7.282 6.382 1.00 53.38 99 PRO A C 1
ATOM 834 O O . PRO A 1 99 ? 12.441 -8.495 6.608 1.00 53.38 99 PRO A O 1
ATOM 837 N N . HIS A 1 100 ? 13.524 -6.626 5.952 1.00 53.75 100 HIS A N 1
ATOM 838 C CA . HIS A 1 100 ? 14.695 -7.249 5.317 1.00 53.75 100 HIS A CA 1
ATOM 839 C C . HIS A 1 100 ? 15.307 -8.466 6.044 1.00 53.75 100 HIS A C 1
ATOM 841 O O . HIS A 1 100 ? 15.917 -9.323 5.403 1.00 53.75 100 HIS A O 1
ATOM 847 N N . ASP A 1 101 ? 15.160 -8.569 7.368 1.00 53.41 101 ASP A N 1
ATOM 848 C CA . ASP A 1 101 ? 15.764 -9.630 8.184 1.00 53.41 101 ASP A CA 1
ATOM 849 C C . ASP A 1 101 ? 14.919 -10.924 8.290 1.00 53.41 101 ASP A C 1
ATOM 851 O O . ASP A 1 101 ? 15.419 -11.930 8.806 1.00 53.41 101 ASP A O 1
ATOM 855 N N . GLN A 1 102 ? 13.649 -10.941 7.844 1.00 57.44 102 GLN A N 1
ATOM 856 C CA . GLN A 1 102 ? 12.740 -12.107 7.970 1.00 57.44 102 GLN A CA 1
ATOM 857 C C . GLN A 1 102 ? 11.909 -12.427 6.716 1.00 57.44 102 GLN A C 1
ATOM 859 O O . GLN A 1 102 ? 10.914 -13.155 6.796 1.00 57.44 102 GLN A O 1
ATOM 864 N N . ASP A 1 103 ? 12.326 -11.915 5.566 1.00 68.06 103 ASP A N 1
ATOM 865 C CA . ASP A 1 103 ? 11.498 -11.877 4.371 1.00 68.06 103 ASP A CA 1
ATOM 866 C C . ASP A 1 103 ? 11.546 -13.130 3.482 1.00 68.06 103 ASP A C 1
ATOM 868 O O . ASP A 1 103 ? 12.582 -13.771 3.286 1.00 68.06 103 ASP A O 1
ATOM 872 N N . GLN A 1 104 ? 10.408 -13.431 2.851 1.00 85.56 104 GLN A N 1
ATOM 873 C CA . GLN A 1 104 ? 10.327 -14.329 1.699 1.00 85.56 104 GLN A CA 1
ATOM 874 C C . GLN A 1 104 ? 10.168 -13.505 0.414 1.00 85.56 104 GLN A C 1
ATOM 876 O O . GLN A 1 104 ? 9.210 -12.745 0.284 1.00 85.56 104 GLN A O 1
ATOM 881 N N . LEU A 1 105 ? 11.078 -13.676 -0.551 1.00 91.19 105 LEU A N 1
ATOM 882 C CA . LEU A 1 105 ? 10.939 -13.093 -1.890 1.00 91.19 105 LEU A CA 1
ATOM 883 C C . LEU A 1 105 ? 9.756 -13.760 -2.604 1.00 91.19 105 LEU A C 1
ATOM 885 O O . LEU A 1 105 ? 9.727 -14.987 -2.734 1.00 91.19 105 LEU A O 1
ATOM 889 N N . ILE A 1 106 ? 8.783 -12.969 -3.055 1.00 94.19 106 ILE A N 1
ATOM 890 C CA . ILE A 1 106 ? 7.559 -13.478 -3.699 1.00 94.19 106 ILE A CA 1
ATOM 891 C C . ILE A 1 106 ? 7.463 -13.132 -5.182 1.00 94.19 106 ILE A C 1
ATOM 893 O O . ILE A 1 106 ? 6.772 -13.833 -5.919 1.00 94.19 106 ILE A O 1
ATOM 897 N N . ALA A 1 107 ? 8.140 -12.074 -5.624 1.00 95.44 107 ALA A N 1
ATOM 898 C CA . ALA A 1 107 ? 8.181 -11.677 -7.022 1.00 95.44 107 ALA A CA 1
ATOM 899 C C . ALA A 1 107 ? 9.418 -10.823 -7.313 1.00 95.44 107 ALA A C 1
ATOM 901 O O . ALA A 1 107 ? 9.970 -10.178 -6.422 1.00 95.44 107 ALA A O 1
ATOM 902 N N . THR A 1 108 ? 9.806 -10.801 -8.583 1.00 97.25 108 THR A N 1
ATOM 903 C CA . THR A 1 108 ? 10.837 -9.914 -9.124 1.00 97.25 108 THR A CA 1
ATOM 904 C C . THR A 1 108 ? 10.348 -9.309 -10.430 1.00 97.25 108 THR A C 1
ATOM 906 O O . THR A 1 108 ? 9.674 -10.001 -11.196 1.00 97.25 108 THR A O 1
ATOM 909 N N . PHE A 1 109 ? 10.725 -8.062 -10.696 1.00 97.81 109 PHE A N 1
ATOM 910 C CA . PHE A 1 109 ? 10.389 -7.340 -11.925 1.00 97.81 109 PHE A CA 1
ATOM 911 C C . PHE A 1 109 ? 11.644 -6.700 -12.512 1.00 97.81 109 PHE A C 1
ATOM 913 O O . PHE A 1 109 ? 12.497 -6.215 -11.765 1.00 97.81 109 PHE A O 1
ATOM 920 N N . ASP A 1 110 ? 11.767 -6.688 -13.837 1.00 97.06 110 ASP A N 1
ATOM 921 C CA . ASP A 1 110 ? 12.939 -6.091 -14.488 1.00 97.06 110 ASP A CA 1
ATOM 922 C C . ASP A 1 110 ? 12.913 -4.558 -14.363 1.00 97.06 110 ASP A C 1
ATOM 924 O O . ASP A 1 110 ? 13.964 -3.919 -14.257 1.00 97.06 110 ASP A O 1
ATOM 928 N N . ASP A 1 111 ? 11.711 -3.976 -14.308 1.00 95.50 111 ASP A N 1
ATOM 929 C CA . ASP A 1 111 ? 11.474 -2.545 -14.147 1.00 95.50 111 ASP A CA 1
ATOM 930 C C . ASP A 1 111 ? 10.291 -2.269 -13.202 1.00 95.50 111 ASP A C 1
ATOM 932 O O . ASP A 1 111 ? 9.296 -2.994 -13.169 1.00 95.50 111 ASP A O 1
ATOM 936 N N . ILE A 1 112 ? 10.379 -1.182 -12.433 1.00 96.12 112 ILE A N 1
ATOM 937 C CA . ILE A 1 112 ? 9.355 -0.792 -11.456 1.00 96.12 112 ILE A CA 1
ATOM 938 C C . ILE A 1 112 ? 7.991 -0.495 -12.091 1.00 96.12 112 ILE A C 1
ATOM 940 O O . ILE A 1 112 ? 6.954 -0.703 -11.461 1.00 96.12 112 ILE A O 1
ATOM 944 N N . THR A 1 113 ? 7.975 -0.063 -13.354 1.00 95.94 113 THR A N 1
ATOM 945 C CA . THR A 1 113 ? 6.743 0.207 -14.108 1.00 95.94 113 THR A CA 1
ATOM 946 C C . THR A 1 113 ? 5.920 -1.058 -14.369 1.00 95.94 113 THR A C 1
ATOM 948 O O . THR A 1 113 ? 4.713 -0.965 -14.599 1.00 95.94 113 THR A O 1
ATOM 951 N N . GLU A 1 114 ? 6.534 -2.244 -14.288 1.00 97.62 114 GLU A N 1
ATOM 952 C CA . GLU A 1 114 ? 5.858 -3.532 -14.469 1.00 97.62 114 GLU A CA 1
ATOM 953 C C . GLU A 1 114 ? 5.072 -3.961 -13.227 1.00 97.62 114 GLU A C 1
ATOM 955 O O . GLU A 1 114 ? 4.097 -4.707 -13.339 1.00 97.62 114 GLU A O 1
ATOM 960 N N . VAL A 1 115 ? 5.456 -3.475 -12.041 1.00 97.56 115 VAL A N 1
ATOM 961 C CA . VAL A 1 115 ? 4.866 -3.903 -10.764 1.00 97.56 115 VAL A CA 1
ATOM 962 C C . VAL A 1 115 ? 3.364 -3.642 -10.730 1.00 97.56 115 VAL A C 1
ATOM 964 O O . VAL A 1 115 ? 2.609 -4.502 -10.279 1.00 97.56 115 VAL A O 1
ATOM 967 N N . TRP A 1 116 ? 2.911 -2.488 -11.234 1.00 97.88 116 TRP A N 1
ATOM 968 C CA . TRP A 1 116 ? 1.503 -2.098 -11.133 1.00 97.88 116 TRP A CA 1
ATOM 969 C C . TRP A 1 116 ? 0.556 -3.084 -11.827 1.00 97.88 116 TRP A C 1
ATOM 971 O O . TRP A 1 116 ? -0.482 -3.440 -11.271 1.00 97.88 116 TRP A O 1
ATOM 981 N N . ASP A 1 117 ? 0.913 -3.520 -13.036 1.00 97.69 117 ASP A N 1
ATOM 982 C CA . ASP A 1 117 ? 0.081 -4.417 -13.844 1.00 97.69 117 ASP A CA 1
ATOM 983 C C . ASP A 1 117 ? 0.457 -5.903 -13.642 1.00 97.69 117 ASP A C 1
ATOM 985 O O . ASP A 1 117 ? -0.329 -6.792 -13.976 1.00 97.69 117 ASP A O 1
ATOM 989 N N . GLY A 1 118 ? 1.650 -6.189 -13.107 1.00 97.62 118 GLY A N 1
ATOM 990 C CA . GLY A 1 118 ? 2.193 -7.542 -12.981 1.00 97.62 118 GLY A CA 1
ATOM 991 C C . GLY A 1 118 ? 2.083 -8.171 -11.589 1.00 97.62 118 GLY A C 1
ATOM 992 O O . GLY A 1 118 ? 1.968 -9.396 -11.489 1.00 97.62 118 GLY A O 1
ATOM 993 N N . LEU A 1 119 ? 2.099 -7.384 -10.507 1.00 97.75 119 LEU A N 1
ATOM 994 C CA . LEU A 1 119 ? 2.031 -7.922 -9.147 1.00 97.75 119 LEU A CA 1
ATOM 995 C C . LEU A 1 119 ? 0.610 -8.373 -8.797 1.00 97.75 119 LEU A C 1
ATOM 997 O O . LEU A 1 119 ? -0.359 -7.617 -8.900 1.00 97.75 119 LEU A O 1
ATOM 1001 N N . LYS A 1 120 ? 0.504 -9.613 -8.311 1.00 97.62 120 LYS A N 1
ATOM 1002 C CA . LYS A 1 120 ? -0.727 -10.177 -7.755 1.00 97.62 120 LYS A CA 1
ATOM 1003 C C . LYS A 1 120 ? -0.478 -10.721 -6.357 1.00 97.62 120 LYS A C 1
ATOM 1005 O O . LYS A 1 120 ? 0.475 -11.468 -6.148 1.00 97.62 120 LYS A O 1
ATOM 1010 N N . ILE A 1 121 ? -1.362 -10.395 -5.419 1.00 96.44 121 ILE A N 1
ATOM 1011 C CA . ILE A 1 121 ? -1.323 -10.897 -4.038 1.00 96.44 121 ILE A CA 1
ATOM 1012 C C . ILE A 1 121 ? -2.662 -11.566 -3.749 1.00 96.44 121 ILE A C 1
ATOM 1014 O O . ILE A 1 121 ? -3.711 -10.966 -3.961 1.00 96.44 121 ILE A O 1
ATOM 1018 N N . ASP A 1 122 ? -2.627 -12.833 -3.328 1.00 95.00 122 ASP A N 1
ATOM 1019 C CA . ASP A 1 122 ? -3.826 -13.668 -3.127 1.00 95.00 122 ASP A CA 1
ATOM 1020 C C . ASP A 1 122 ? -4.785 -13.657 -4.342 1.00 95.00 122 ASP A C 1
ATOM 1022 O O . ASP A 1 122 ? -6.006 -13.565 -4.236 1.00 95.00 122 ASP A O 1
ATOM 1026 N N . GLY A 1 123 ? -4.205 -13.671 -5.550 1.00 96.06 123 GLY A N 1
ATOM 1027 C CA . GLY A 1 123 ? -4.942 -13.619 -6.816 1.00 96.06 123 GLY A CA 1
ATOM 1028 C C . GLY A 1 123 ? -5.564 -12.259 -7.163 1.00 96.06 123 GLY A C 1
ATOM 1029 O O . GLY A 1 123 ? -6.192 -12.150 -8.217 1.00 96.06 123 GLY A O 1
ATOM 1030 N N . LYS A 1 124 ? -5.388 -11.232 -6.324 1.00 98.25 124 LYS A N 1
ATOM 1031 C CA . LYS A 1 124 ? -5.885 -9.868 -6.546 1.00 98.25 124 LYS A CA 1
ATOM 1032 C C . LYS A 1 124 ? -4.858 -8.998 -7.248 1.00 98.25 124 LYS A C 1
ATOM 1034 O O . LYS A 1 124 ? -3.661 -9.144 -7.014 1.00 98.25 124 LYS A O 1
ATOM 1039 N N . ASP A 1 125 ? -5.345 -8.090 -8.086 1.00 98.06 125 ASP A N 1
ATOM 1040 C CA . ASP A 1 125 ? -4.507 -7.098 -8.757 1.00 98.06 125 ASP A CA 1
ATOM 1041 C C . ASP A 1 125 ? -3.980 -6.068 -7.755 1.00 98.06 125 ASP A C 1
ATOM 1043 O O . ASP A 1 125 ? -4.649 -5.737 -6.770 1.00 98.06 125 ASP A O 1
ATOM 1047 N N . PHE A 1 126 ? -2.788 -5.535 -8.022 1.00 97.94 126 PHE A N 1
ATOM 1048 C CA . PHE A 1 126 ? -2.113 -4.634 -7.094 1.00 97.94 126 PHE A CA 1
ATOM 1049 C C . PHE A 1 126 ? -2.930 -3.381 -6.746 1.00 97.94 126 PHE A C 1
ATOM 1051 O O . PHE A 1 126 ? -2.907 -2.941 -5.599 1.00 97.94 126 PHE A O 1
ATOM 1058 N N . GLU A 1 127 ? -3.726 -2.849 -7.679 1.00 97.62 127 GLU A N 1
ATOM 1059 C CA . GLU A 1 127 ? -4.623 -1.721 -7.397 1.00 97.62 127 GLU A CA 1
ATOM 1060 C C . GLU A 1 127 ? -5.666 -2.049 -6.315 1.00 97.62 127 GLU A C 1
ATOM 1062 O O . GLU A 1 127 ? -5.932 -1.226 -5.435 1.00 97.62 127 GLU A O 1
ATOM 1067 N N . GLU A 1 128 ? -6.257 -3.248 -6.344 1.00 97.69 128 GLU A N 1
ATOM 1068 C CA . GLU A 1 128 ? -7.194 -3.678 -5.300 1.00 97.69 128 GLU A CA 1
ATOM 1069 C C . GLU A 1 128 ? -6.455 -3.817 -3.969 1.00 97.69 128 GLU A C 1
ATOM 1071 O O . GLU A 1 128 ? -6.934 -3.333 -2.942 1.00 97.69 128 GLU A O 1
ATOM 1076 N N . VAL A 1 129 ? -5.276 -4.438 -3.996 1.00 98.06 129 VAL A N 1
ATOM 1077 C CA . VAL A 1 129 ? -4.461 -4.685 -2.805 1.00 98.06 129 VAL A CA 1
ATOM 1078 C C . VAL A 1 129 ? -4.075 -3.372 -2.136 1.00 98.06 129 VAL A C 1
ATOM 1080 O O . VAL A 1 129 ? -4.337 -3.198 -0.945 1.00 98.06 129 VAL A O 1
ATOM 1083 N N . ILE A 1 130 ? -3.506 -2.422 -2.881 1.00 97.62 130 ILE A N 1
ATOM 1084 C CA . ILE A 1 130 ? -2.975 -1.187 -2.306 1.00 97.62 130 ILE A CA 1
ATOM 1085 C C . ILE A 1 130 ? -4.089 -0.310 -1.730 1.00 97.62 130 ILE A C 1
ATOM 1087 O O . ILE A 1 130 ? -3.941 0.216 -0.632 1.00 97.62 130 ILE A O 1
ATOM 1091 N N . ASN A 1 131 ? -5.251 -0.235 -2.392 1.00 97.56 131 ASN A N 1
ATOM 1092 C CA . ASN A 1 131 ? -6.406 0.517 -1.891 1.00 97.56 131 ASN A CA 1
ATOM 1093 C C . ASN A 1 131 ? -7.008 -0.083 -0.607 1.00 97.56 131 ASN A C 1
ATOM 1095 O O . ASN A 1 131 ? -7.677 0.622 0.145 1.00 97.56 131 ASN A O 1
ATOM 1099 N N . HIS A 1 132 ? -6.757 -1.366 -0.341 1.00 97.44 132 HIS A N 1
ATOM 1100 C CA . HIS A 1 132 ? -7.182 -2.063 0.874 1.00 97.44 132 HIS A CA 1
ATOM 1101 C C . HIS A 1 132 ? -6.020 -2.355 1.829 1.00 97.44 132 HIS A C 1
ATOM 1103 O O . HIS A 1 132 ? -6.179 -3.148 2.757 1.00 97.44 132 HIS A O 1
ATOM 1109 N N . SER A 1 133 ? -4.867 -1.720 1.631 1.00 97.00 133 SER A N 1
ATOM 1110 C CA . SER A 1 133 ? -3.696 -1.869 2.492 1.00 97.00 133 SER A CA 1
ATOM 1111 C C . SER A 1 133 ? -3.474 -0.634 3.349 1.00 97.00 133 SER A C 1
ATOM 1113 O O . SER A 1 133 ? -3.884 0.466 2.997 1.00 97.00 133 SER A O 1
ATOM 1115 N N . TYR A 1 134 ? -2.819 -0.807 4.488 1.00 95.81 134 TYR A N 1
ATOM 1116 C CA . TYR A 1 134 ? -2.281 0.310 5.251 1.00 95.81 134 TYR A CA 1
ATOM 1117 C C . TYR A 1 134 ? -0.847 0.569 4.785 1.00 95.81 134 TYR A C 1
ATOM 1119 O O . TYR A 1 134 ? -0.018 -0.338 4.869 1.00 95.81 134 TYR A O 1
ATOM 1127 N N . ILE A 1 135 ? -0.561 1.767 4.270 1.00 94.88 135 ILE A N 1
ATOM 1128 C CA . ILE A 1 135 ? 0.798 2.139 3.854 1.00 94.88 135 ILE A CA 1
ATOM 1129 C C . ILE A 1 135 ? 1.628 2.391 5.107 1.00 94.88 135 ILE A C 1
ATOM 1131 O O . ILE A 1 135 ? 1.290 3.234 5.935 1.00 94.88 135 ILE A O 1
ATOM 1135 N N . VAL A 1 136 ? 2.692 1.612 5.256 1.00 91.19 136 VAL A N 1
ATOM 1136 C CA . VAL A 1 136 ? 3.558 1.611 6.436 1.00 91.19 136 VAL A CA 1
ATOM 1137 C C . VAL A 1 136 ? 4.756 2.523 6.218 1.00 91.19 136 VAL A C 1
ATOM 1139 O O . VAL A 1 136 ? 5.135 3.267 7.119 1.00 91.19 136 VAL A O 1
ATOM 1142 N N . ALA A 1 137 ? 5.340 2.457 5.024 1.00 86.69 137 ALA A N 1
ATOM 1143 C CA . ALA A 1 137 ? 6.543 3.189 4.681 1.00 86.69 137 ALA A CA 1
ATOM 1144 C C . ALA A 1 137 ? 6.554 3.554 3.198 1.00 86.69 137 ALA A C 1
ATOM 1146 O O . ALA A 1 137 ? 6.083 2.795 2.348 1.00 86.69 137 ALA A O 1
ATOM 1147 N N . LEU A 1 138 ? 7.125 4.721 2.925 1.00 85.06 138 LEU A N 1
ATOM 1148 C CA . LEU A 1 138 ? 7.430 5.218 1.597 1.00 85.06 138 LEU A CA 1
ATOM 1149 C C . LEU A 1 138 ? 8.732 6.028 1.711 1.00 85.06 138 LEU A C 1
ATOM 1151 O O . LEU A 1 138 ? 8.701 7.140 2.244 1.00 85.06 138 LEU A O 1
ATOM 1155 N N . ASN A 1 139 ? 9.877 5.442 1.347 1.00 84.75 139 ASN A N 1
ATOM 1156 C CA . ASN A 1 139 ? 11.205 5.964 1.710 1.00 84.75 139 ASN A CA 1
ATOM 1157 C C . ASN A 1 139 ? 12.315 5.704 0.692 1.00 84.75 139 ASN A C 1
ATOM 1159 O O . ASN A 1 139 ? 12.133 4.847 -0.193 1.00 84.75 139 ASN A O 1
#

Radius of gyration: 15.39 Å; chains: 1; bounding box: 46×32×37 Å

pLDDT: mean 89.95, std 12.17, range [39.81, 98.25]

Secondary structure (DSSP, 8-state):
------PPEEETTTTSTT-PEEGGGSBS-HHHHHHTT-S-HHHHHIIIIIIT---EEEEEGGGTEEEEEESSSSSEEEEEEE--TTT-S-GGGGGGS-GGGSPEEEEEESSGGGHHHH-EETTEEHHHHHHTSEEEEE-

Sequence (139 aa):
MTNQIQRKIAIKDFYGKGKHIYEDQMGFDEQHKSEARSLVAREVFRYHVEKLGLNLGFYYPPTDTFYAIYNDARPVEVYTMPRDRRRSDFIGWQCECDPHDQD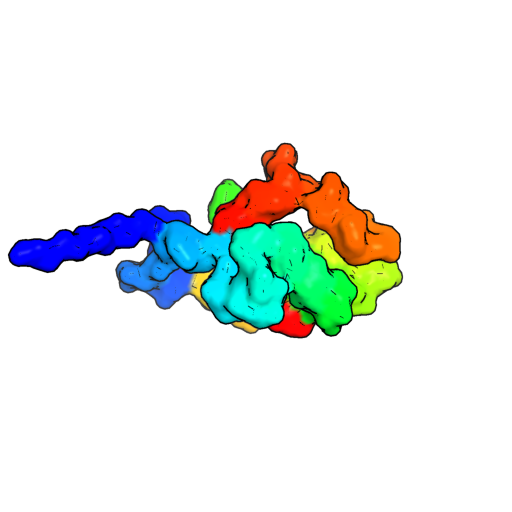QLIATFDDITEVWDGLKIDGKDFEEVINHSYIVALN

Foldseek 3Di:
DDPPPPFAFLAAQQVHHPDTDGLQQAFDHPVLCVVLVHPQNLSSCCVQCVPVVWKWWWQFVVQQKIWIWRSVDAQTWIWIDHDDPVVHPHNLVCLPPDCVVPIDTDDTDNGPNCCQQPDDDPNDGVSVRRSSIRTSDID